Protein AF-A0A7V5L272-F1 (afdb_monomer)

Radius of gyration: 16.89 Å; Cα contacts (8 Å, |Δi|>4): 35; chains: 1; bounding box: 46×33×33 Å

Mean predicted aligned error: 4.76 Å

Structure (mmCIF, N/CA/C/O backbone):
data_AF-A0A7V5L272-F1
#
_entry.id   AF-A0A7V5L272-F1
#
loop_
_atom_site.group_PDB
_atom_site.id
_atom_site.type_symbol
_atom_site.label_atom_id
_atom_site.label_alt_id
_atom_site.label_comp_id
_atom_site.label_asym_id
_atom_site.label_entity_id
_atom_site.label_seq_id
_atom_site.pdbx_PDB_ins_code
_atom_site.Cartn_x
_atom_site.Cartn_y
_atom_site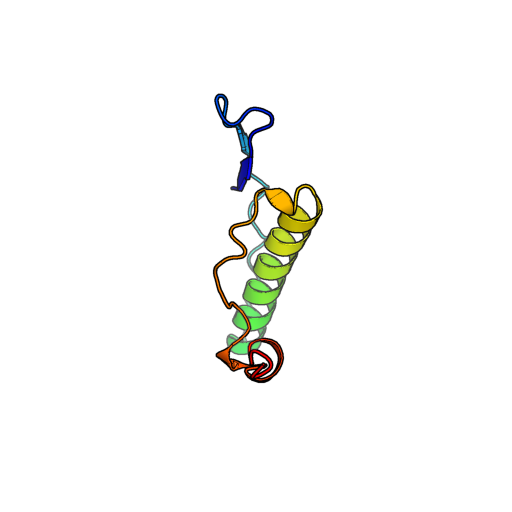.Cartn_z
_atom_site.occupancy
_atom_site.B_iso_or_equiv
_atom_site.auth_seq_id
_atom_site.auth_comp_id
_atom_site.auth_asym_id
_atom_site.auth_atom_id
_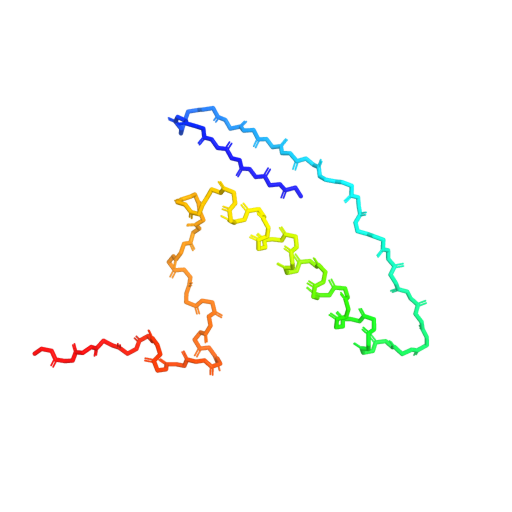atom_site.pdbx_PDB_model_num
ATOM 1 N N . ALA A 1 1 ? -3.323 7.392 -4.600 1.00 83.88 1 ALA A N 1
ATOM 2 C CA . ALA A 1 1 ? -2.525 7.491 -5.837 1.00 83.88 1 ALA A CA 1
ATOM 3 C C . ALA A 1 1 ? -1.436 6.429 -5.805 1.00 83.88 1 ALA A C 1
ATOM 5 O O . ALA A 1 1 ? -1.043 6.042 -4.709 1.00 83.88 1 ALA A O 1
ATOM 6 N N . TYR A 1 2 ? -0.972 5.961 -6.960 1.00 90.75 2 TYR A N 1
ATOM 7 C CA . TYR A 1 2 ? 0.191 5.075 -7.080 1.00 90.75 2 TYR A CA 1
ATOM 8 C C . TYR A 1 2 ? 1.179 5.647 -8.094 1.00 90.75 2 TYR A C 1
ATOM 10 O O . TYR A 1 2 ? 0.797 6.476 -8.920 1.00 90.75 2 TYR A O 1
ATOM 18 N N . ILE A 1 3 ? 2.434 5.214 -8.000 1.00 91.88 3 ILE A N 1
ATOM 19 C CA . ILE A 1 3 ? 3.508 5.601 -8.914 1.00 91.88 3 ILE A CA 1
ATOM 20 C C . ILE A 1 3 ? 4.019 4.331 -9.592 1.00 91.88 3 ILE A C 1
ATOM 22 O O . ILE A 1 3 ? 4.268 3.351 -8.893 1.00 91.88 3 ILE A O 1
ATOM 26 N N . SER A 1 4 ? 4.168 4.352 -10.915 1.00 92.00 4 SER A N 1
ATOM 27 C CA . SER A 1 4 ? 4.707 3.236 -11.709 1.00 92.00 4 SER A CA 1
ATOM 28 C C . SER A 1 4 ? 5.672 3.727 -12.792 1.00 92.00 4 SER A C 1
ATOM 30 O O . SER A 1 4 ? 5.625 4.898 -13.183 1.00 92.00 4 SER A O 1
ATOM 32 N N . THR A 1 5 ? 6.543 2.845 -13.292 1.00 92.62 5 THR A N 1
ATOM 33 C CA . THR A 1 5 ? 7.547 3.174 -14.321 1.00 92.62 5 THR A CA 1
ATOM 34 C C . THR A 1 5 ? 7.918 1.974 -15.190 1.00 92.62 5 THR A C 1
ATOM 36 O O . THR A 1 5 ? 8.229 0.903 -14.688 1.00 92.62 5 THR A O 1
ATOM 39 N N . ASP A 1 6 ? 7.947 2.112 -16.511 1.00 91.75 6 ASP A N 1
ATOM 40 C CA . ASP A 1 6 ? 8.335 0.990 -17.384 1.00 91.75 6 ASP A CA 1
ATOM 41 C C . ASP A 1 6 ? 9.844 0.910 -17.656 1.00 91.75 6 ASP A C 1
ATOM 43 O O . ASP A 1 6 ? 10.340 -0.148 -18.039 1.00 91.75 6 ASP A O 1
ATOM 47 N N . ASP A 1 7 ? 10.583 1.995 -17.411 1.00 93.38 7 ASP A N 1
ATOM 48 C CA . ASP A 1 7 ? 12.001 2.144 -17.767 1.00 93.38 7 ASP A CA 1
ATOM 49 C C . ASP A 1 7 ? 12.891 2.694 -16.633 1.00 93.38 7 ASP A C 1
ATOM 51 O O . ASP A 1 7 ? 14.093 2.882 -16.831 1.00 93.38 7 ASP A O 1
ATOM 55 N N . TYR A 1 8 ? 12.316 2.961 -15.454 1.00 90.25 8 TYR A N 1
ATOM 56 C CA . TYR A 1 8 ? 12.949 3.604 -14.293 1.00 90.25 8 TYR A CA 1
ATOM 57 C C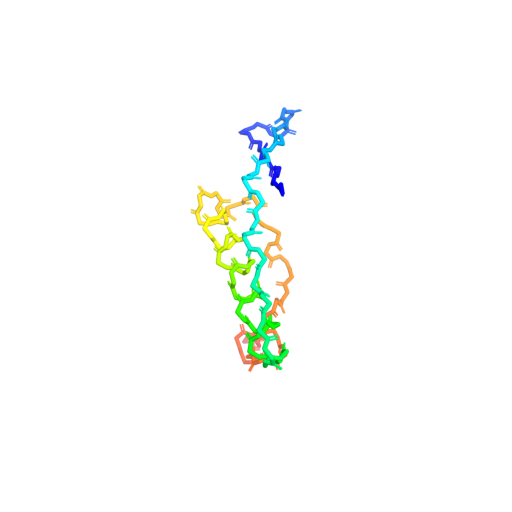 . TYR A 1 8 ? 13.486 5.025 -14.532 1.00 90.25 8 TYR A C 1
ATOM 59 O O . TYR A 1 8 ? 14.164 5.586 -13.665 1.00 90.25 8 TYR A O 1
ATOM 67 N N . GLN A 1 9 ? 13.152 5.633 -15.669 1.00 94.38 9 GLN A N 1
ATOM 68 C CA . GLN A 1 9 ? 13.520 7.000 -16.039 1.00 94.38 9 GLN A C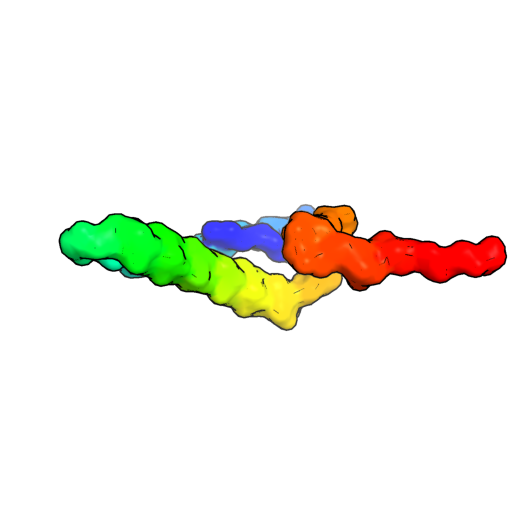A 1
ATOM 69 C C . GLN A 1 9 ? 12.293 7.913 -16.027 1.00 94.38 9 GLN A C 1
ATOM 71 O O . GLN A 1 9 ? 12.370 9.049 -15.559 1.00 94.38 9 GLN A O 1
ATOM 76 N N . ASN A 1 10 ? 11.150 7.398 -16.480 1.00 95.19 10 ASN A N 1
ATOM 77 C CA . ASN A 1 10 ? 9.878 8.101 -16.555 1.00 95.19 10 ASN A CA 1
ATOM 78 C C . ASN A 1 10 ? 8.883 7.506 -15.556 1.00 95.19 10 ASN A C 1
ATOM 80 O O . ASN A 1 10 ? 8.656 6.296 -15.534 1.00 95.19 10 ASN A O 1
ATOM 84 N N . TYR A 1 11 ? 8.258 8.357 -14.744 1.00 94.19 11 TYR A N 1
ATOM 85 C CA . TYR A 1 11 ? 7.340 7.935 -13.685 1.00 94.19 11 TYR A CA 1
ATOM 86 C C . TYR A 1 11 ? 5.947 8.503 -13.934 1.00 94.19 11 TYR A C 1
ATOM 88 O O . TYR A 1 11 ? 5.787 9.701 -14.161 1.00 94.19 11 TYR A O 1
ATOM 96 N N . THR A 1 12 ? 4.936 7.642 -13.852 1.00 93.94 12 THR A N 1
ATOM 97 C CA . THR A 1 12 ? 3.526 8.031 -13.944 1.00 93.94 12 THR A CA 1
ATOM 98 C C . THR A 1 12 ? 2.899 7.976 -12.564 1.00 93.94 12 THR A C 1
ATOM 100 O O . THR A 1 12 ? 3.019 6.966 -11.874 1.00 93.94 12 THR A O 1
ATOM 103 N N . ILE A 1 13 ? 2.217 9.053 -12.172 1.00 94.75 13 ILE A N 1
ATOM 104 C CA . ILE A 1 13 ? 1.394 9.091 -10.964 1.00 94.75 13 ILE A CA 1
ATOM 105 C C . ILE A 1 13 ? -0.064 8.989 -11.384 1.00 94.75 13 ILE A C 1
ATOM 107 O O . ILE A 1 13 ? -0.572 9.863 -12.086 1.00 94.75 13 ILE A O 1
ATOM 111 N N . THR A 1 14 ? -0.752 7.965 -10.902 1.00 92.19 14 THR A N 1
ATOM 112 C CA . THR A 1 14 ? -2.171 7.772 -11.191 1.00 92.19 14 THR A CA 1
ATOM 113 C C . THR A 1 14 ? -2.998 7.994 -9.935 1.00 92.19 14 THR A C 1
ATOM 115 O O . THR A 1 14 ? -2.732 7.438 -8.860 1.00 92.19 14 THR A O 1
ATOM 118 N N . PHE A 1 15 ? -4.040 8.804 -10.085 1.00 92.50 15 PHE A N 1
ATOM 119 C CA . PHE A 1 15 ? -5.034 9.079 -9.060 1.00 92.50 15 PHE A CA 1
ATOM 120 C C . PHE A 1 15 ? -6.277 8.245 -9.349 1.00 92.50 15 PHE A C 1
ATOM 122 O O . PHE A 1 15 ? -6.791 8.256 -10.462 1.00 92.50 15 PHE A O 1
ATOM 129 N N . TYR A 1 16 ? -6.727 7.504 -8.343 1.00 87.31 16 TYR A N 1
A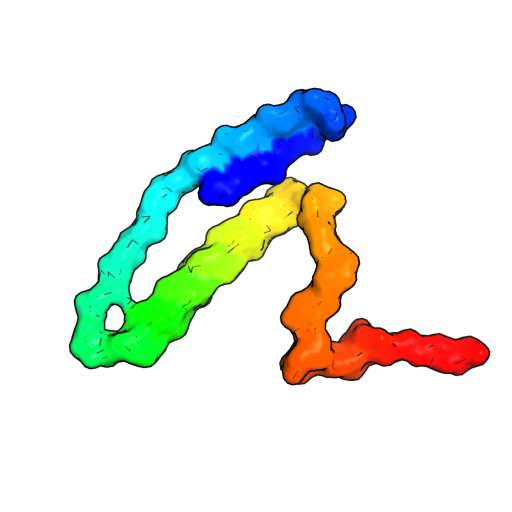TOM 130 C CA . TYR A 1 16 ? -7.986 6.776 -8.398 1.00 87.31 16 TYR A CA 1
ATOM 131 C C . TYR A 1 16 ? -9.102 7.626 -7.814 1.00 87.31 16 TYR A C 1
ATOM 133 O O . TYR A 1 16 ? -8.837 8.562 -7.051 1.00 87.31 16 TYR A O 1
ATOM 141 N N . GLU A 1 17 ? -10.332 7.232 -8.124 1.00 90.81 17 GLU A N 1
ATOM 142 C CA . GLU A 1 17 ? -11.505 7.757 -7.442 1.00 90.81 17 GLU A CA 1
ATOM 143 C C . GLU A 1 17 ? -11.350 7.647 -5.917 1.00 90.81 17 GLU A C 1
ATOM 145 O O . GLU A 1 17 ? -10.793 6.658 -5.414 1.00 90.81 17 GLU A O 1
ATOM 150 N N . PRO A 1 18 ? -11.826 8.650 -5.162 1.00 90.75 18 PRO A N 1
ATOM 151 C CA . PRO A 1 18 ? -11.855 8.573 -3.714 1.00 90.75 18 PRO A CA 1
ATOM 152 C C . PRO A 1 18 ? -12.627 7.337 -3.252 1.00 90.75 18 PRO A C 1
ATOM 154 O O . PRO A 1 18 ? -13.693 7.011 -3.776 1.00 90.75 18 PRO A O 1
ATOM 157 N N . LEU A 1 19 ? -12.111 6.671 -2.220 1.00 89.25 19 LEU A N 1
ATOM 158 C CA . LEU A 1 19 ? -12.869 5.624 -1.550 1.00 89.25 19 LEU A CA 1
ATOM 159 C C . LEU A 1 19 ? -14.151 6.224 -0.950 1.00 89.25 19 LEU A C 1
ATOM 161 O O . LEU A 1 19 ? -14.063 7.237 -0.248 1.00 89.25 19 LEU A O 1
ATOM 165 N N . PRO A 1 20 ? -15.327 5.614 -1.184 1.00 87.38 20 PRO A N 1
ATOM 166 C CA . PRO A 1 20 ? -16.556 6.067 -0.558 1.00 87.38 20 PRO A CA 1
ATOM 167 C C . PRO A 1 20 ? -16.434 5.904 0.956 1.00 87.38 20 PRO A C 1
ATOM 169 O O . PRO A 1 20 ? -16.109 4.828 1.459 1.00 87.38 20 PRO A O 1
ATOM 172 N N . PHE A 1 21 ? -16.680 6.989 1.685 1.00 87.62 21 PHE A N 1
ATOM 173 C CA . PHE A 1 21 ? -16.583 6.990 3.136 1.00 87.62 21 PHE A CA 1
ATOM 174 C C . PHE A 1 21 ? -17.823 6.336 3.751 1.00 87.62 21 PHE A C 1
ATOM 176 O O . PHE A 1 21 ? -18.944 6.804 3.546 1.00 87.62 21 PHE A O 1
ATOM 183 N N . ILE A 1 22 ? -17.612 5.266 4.517 1.00 91.31 22 ILE A N 1
ATOM 184 C CA . ILE A 1 22 ? -18.662 4.617 5.305 1.00 91.31 22 ILE A CA 1
ATOM 185 C C . ILE A 1 22 ? -18.635 5.210 6.710 1.00 91.31 22 ILE A C 1
ATOM 187 O O . ILE A 1 22 ? -17.585 5.262 7.349 1.00 91.31 22 ILE A O 1
ATOM 191 N N . LYS A 1 23 ? -19.801 5.667 7.169 1.00 93.88 23 LYS A N 1
ATOM 192 C CA . LYS A 1 23 ? -20.007 6.134 8.536 1.00 93.88 23 LYS A CA 1
ATOM 193 C C . LYS A 1 23 ? -21.339 5.630 9.059 1.00 93.88 23 LYS A C 1
ATOM 195 O O . LYS A 1 23 ? -22.394 6.041 8.577 1.00 93.88 23 LYS A O 1
ATOM 200 N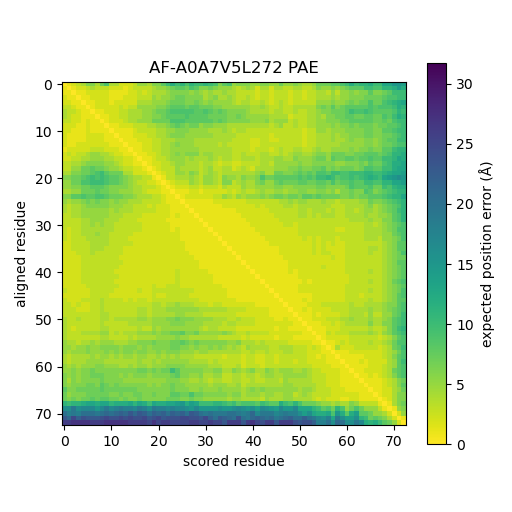 N . THR A 1 24 ? -21.264 4.775 10.060 1.00 95.50 24 THR A N 1
ATOM 201 C CA . THR A 1 24 ? -22.388 4.200 10.784 1.00 95.50 24 THR A CA 1
ATOM 202 C C . THR A 1 24 ? -22.281 4.564 12.270 1.00 95.50 24 THR A C 1
ATOM 204 O O . THR A 1 24 ? -21.483 5.419 12.669 1.00 95.50 24 THR A O 1
ATOM 207 N N . GLU A 1 25 ? -23.134 3.973 13.104 1.00 97.25 25 GLU A N 1
ATOM 208 C CA . GLU A 1 25 ? -23.014 4.088 14.563 1.00 97.25 25 GLU A CA 1
ATOM 209 C C . GLU A 1 25 ? -21.920 3.163 15.126 1.00 97.25 25 GLU A C 1
ATOM 211 O O . GLU A 1 25 ? -21.379 3.436 16.201 1.00 97.25 25 GLU A O 1
ATOM 216 N N . ASP A 1 26 ? -21.543 2.115 14.384 1.00 97.44 26 ASP A N 1
ATOM 217 C CA . ASP A 1 26 ? -20.479 1.179 14.745 1.00 97.44 26 ASP A CA 1
ATOM 218 C C . ASP A 1 26 ? -19.139 1.623 14.144 1.00 97.44 26 ASP A C 1
ATOM 220 O O . ASP A 1 26 ? -18.742 1.255 13.035 1.00 97.44 26 ASP A O 1
ATOM 224 N N . LYS A 1 27 ? -18.414 2.422 14.926 1.00 96.50 27 LYS A N 1
ATOM 225 C CA . LYS A 1 27 ? -17.114 2.971 14.527 1.00 96.50 27 LYS A CA 1
ATOM 226 C C . LYS A 1 27 ? -16.055 1.900 14.275 1.00 96.50 27 LYS A C 1
ATOM 228 O O . LYS A 1 27 ? -15.199 2.106 13.420 1.00 96.50 27 LYS A O 1
ATOM 233 N N . GLU A 1 28 ? -16.075 0.792 15.014 1.00 97.56 28 GLU A N 1
ATOM 234 C CA . GLU A 1 28 ? -15.069 -0.265 14.851 1.00 97.56 28 GLU A CA 1
ATOM 235 C C . GLU A 1 28 ? -15.280 -0.993 13.521 1.00 97.56 28 GLU A C 1
ATOM 237 O O . GLU A 1 28 ? -14.327 -1.217 12.768 1.00 97.56 28 GLU A O 1
ATOM 242 N N . SER A 1 29 ? -16.540 -1.279 13.183 1.00 96.81 29 SER A N 1
ATOM 243 C CA . SER A 1 29 ? -16.911 -1.844 11.883 1.00 96.81 29 SER A CA 1
ATOM 244 C C . SER A 1 29 ? -16.556 -0.910 10.722 1.00 96.81 29 SER A C 1
ATOM 246 O O . SER A 1 29 ? -16.005 -1.361 9.710 1.00 96.81 29 SER A O 1
ATOM 248 N N . ASP A 1 30 ? -16.785 0.398 10.875 1.00 96.69 30 ASP A N 1
ATOM 249 C CA . ASP A 1 30 ? -16.398 1.393 9.871 1.00 96.69 30 ASP A CA 1
ATOM 250 C C . ASP A 1 30 ? -14.876 1.403 9.652 1.00 96.69 30 ASP A C 1
ATOM 252 O O . ASP A 1 30 ? -14.411 1.343 8.510 1.00 96.69 30 ASP A O 1
ATOM 256 N N . ILE A 1 31 ? -14.084 1.430 10.734 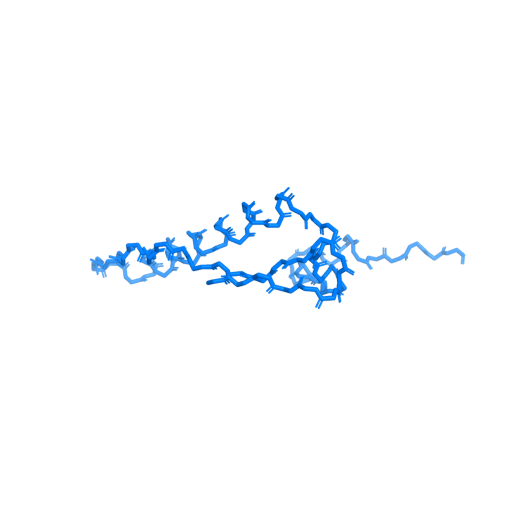1.00 96.19 31 ILE A N 1
ATOM 257 C CA . ILE A 1 31 ? -12.613 1.415 10.670 1.00 96.19 31 ILE A CA 1
ATOM 258 C C . ILE A 1 31 ? -12.118 0.149 9.971 1.00 96.19 31 ILE A C 1
ATOM 260 O O . ILE A 1 31 ? -11.263 0.233 9.081 1.00 96.19 31 ILE A O 1
ATOM 264 N N . LEU A 1 32 ? -12.655 -1.015 10.341 1.00 96.44 32 LEU A N 1
ATOM 265 C CA . LEU A 1 32 ? -12.284 -2.289 9.733 1.00 96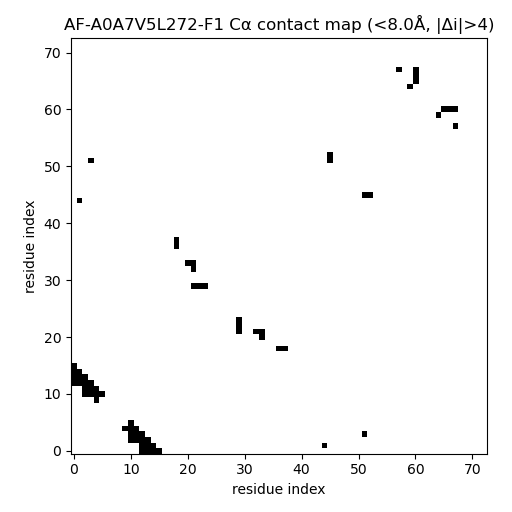.44 32 LEU A CA 1
ATOM 266 C C . LEU A 1 32 ? -12.615 -2.302 8.236 1.00 96.44 32 LEU A C 1
ATOM 268 O O . LEU A 1 32 ? -11.752 -2.618 7.415 1.00 96.44 32 LEU A O 1
ATOM 272 N N . SER A 1 33 ? -13.835 -1.901 7.876 1.00 96.06 33 SER A N 1
ATOM 273 C CA . SER A 1 33 ? -14.318 -1.886 6.492 1.00 96.06 33 SER A CA 1
ATOM 274 C C . SER A 1 33 ? -13.503 -0.933 5.617 1.00 96.06 33 SER A C 1
ATOM 276 O O . SER A 1 33 ? -13.077 -1.299 4.519 1.00 96.06 33 SER A O 1
ATOM 278 N N . MET A 1 34 ? -13.209 0.270 6.119 1.00 96.19 34 MET A N 1
ATOM 279 C CA . MET A 1 34 ? -12.377 1.252 5.420 1.00 96.19 34 MET A CA 1
ATOM 280 C C . MET A 1 34 ? -10.930 0.787 5.269 1.00 96.19 34 MET A C 1
ATOM 282 O O . MET A 1 34 ? -10.354 0.917 4.188 1.00 96.19 34 MET A O 1
ATOM 286 N N . THR A 1 35 ? -10.351 0.186 6.310 1.00 95.62 35 THR A N 1
ATOM 287 C CA . THR A 1 35 ? -8.985 -0.356 6.255 1.00 95.62 35 THR A CA 1
ATOM 288 C C . THR A 1 35 ? -8.890 -1.511 5.257 1.00 95.62 35 THR A C 1
ATOM 290 O O . THR A 1 35 ? -7.950 -1.570 4.462 1.00 95.62 35 THR A O 1
ATOM 293 N N . GLN A 1 36 ? -9.882 -2.403 5.237 1.00 96.19 36 GLN A N 1
ATOM 294 C CA . GLN A 1 36 ? -9.932 -3.527 4.305 1.00 96.19 36 GLN A CA 1
ATOM 295 C C . GLN A 1 36 ? -10.096 -3.065 2.851 1.00 96.19 36 GLN A C 1
ATOM 297 O O . GLN A 1 36 ? -9.443 -3.615 1.960 1.00 96.19 36 GLN A O 1
ATOM 302 N N . ALA A 1 37 ? -10.916 -2.039 2.600 1.00 95.00 37 ALA A N 1
ATOM 303 C CA . ALA A 1 37 ? -11.070 -1.451 1.271 1.00 95.00 37 ALA A CA 1
ATOM 304 C C . ALA A 1 37 ? -9.752 -0.842 0.760 1.00 95.00 37 ALA A C 1
ATOM 306 O O . ALA A 1 37 ? -9.351 -1.096 -0.376 1.00 95.00 37 ALA A O 1
ATOM 307 N N . GLN A 1 38 ? -9.030 -0.109 1.616 1.00 95.00 38 GLN A N 1
ATOM 308 C CA . GLN A 1 38 ? -7.704 0.427 1.283 1.00 95.00 38 GLN A CA 1
ATOM 309 C C . GLN A 1 38 ? -6.693 -0.687 0.985 1.00 95.00 38 GLN A C 1
ATOM 311 O O . GLN A 1 38 ? -5.971 -0.618 -0.011 1.00 95.00 38 GLN A O 1
ATOM 316 N N . ALA A 1 39 ? -6.661 -1.732 1.819 1.00 94.88 39 ALA A N 1
ATOM 317 C CA . ALA A 1 39 ? -5.778 -2.877 1.621 1.00 94.88 39 ALA A CA 1
ATOM 318 C C . ALA A 1 39 ? -6.062 -3.596 0.295 1.00 94.88 39 ALA A C 1
ATOM 320 O O . ALA A 1 39 ? -5.121 -3.948 -0.413 1.00 94.88 39 ALA A O 1
ATOM 321 N N . LYS A 1 40 ? -7.342 -3.749 -0.069 1.00 94.94 40 LYS A N 1
ATOM 322 C CA . LYS A 1 40 ? -7.753 -4.366 -1.333 1.00 94.94 40 LYS A CA 1
ATOM 323 C C . LYS A 1 40 ? -7.291 -3.564 -2.551 1.00 94.94 40 LYS A C 1
ATOM 325 O O . LYS A 1 40 ? -6.727 -4.148 -3.468 1.00 94.94 40 LYS A O 1
ATOM 330 N N . ILE A 1 41 ? -7.464 -2.241 -2.546 1.00 93.62 41 ILE A N 1
ATOM 331 C CA . ILE A 1 41 ? -6.973 -1.389 -3.644 1.00 93.62 41 ILE A CA 1
ATOM 332 C C . ILE A 1 41 ? -5.455 -1.519 -3.791 1.00 93.62 41 ILE A C 1
ATOM 334 O O . ILE A 1 41 ? -4.949 -1.670 -4.900 1.00 93.62 41 ILE A O 1
ATOM 338 N N . MET A 1 42 ? -4.722 -1.479 -2.677 1.00 93.31 42 MET A N 1
ATOM 339 C CA . MET A 1 42 ? -3.270 -1.648 -2.694 1.00 93.31 42 MET A CA 1
ATOM 340 C C . MET A 1 42 ? -2.868 -3.019 -3.256 1.00 93.31 42 MET A C 1
ATOM 342 O O . MET A 1 42 ? -1.962 -3.090 -4.081 1.00 93.31 42 MET A O 1
ATOM 346 N N . GLU A 1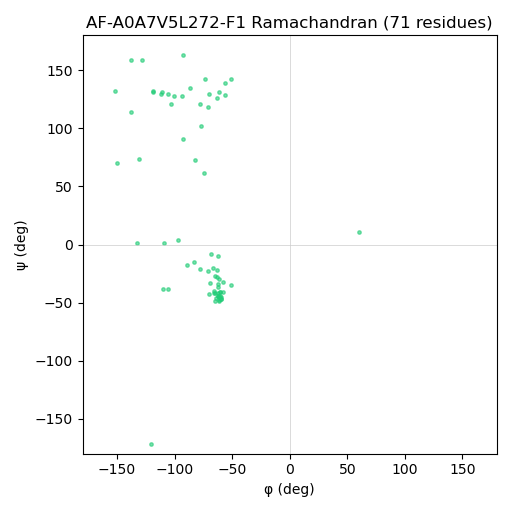 43 ? -3.545 -4.095 -2.850 1.00 95.44 43 GLU A N 1
ATOM 347 C CA . GLU A 1 43 ? -3.316 -5.440 -3.382 1.00 95.44 43 GLU A CA 1
ATOM 348 C C . GLU A 1 43 ? -3.558 -5.508 -4.894 1.00 95.44 43 GLU A C 1
ATOM 350 O O . GLU A 1 43 ? -2.716 -6.037 -5.622 1.00 95.44 43 GLU A O 1
ATOM 355 N N . ASP A 1 44 ? -4.674 -4.951 -5.367 1.00 94.12 44 ASP A N 1
ATOM 356 C CA . ASP A 1 44 ? -5.034 -4.952 -6.783 1.00 94.12 44 ASP A CA 1
ATOM 357 C C . ASP A 1 44 ? -3.953 -4.224 -7.613 1.00 94.12 44 ASP A C 1
ATOM 359 O O . ASP A 1 44 ? -3.518 -4.746 -8.639 1.00 94.12 44 ASP A O 1
ATOM 363 N N . VAL A 1 45 ? -3.410 -3.098 -7.123 1.00 92.94 45 VAL A N 1
ATOM 364 C CA . VAL A 1 45 ? -2.278 -2.390 -7.759 1.00 92.94 45 VAL A CA 1
ATOM 365 C C . VAL A 1 45 ? -1.004 -3.234 -7.755 1.00 92.94 45 VAL A C 1
ATOM 367 O O . VAL A 1 45 ? -0.381 -3.394 -8.803 1.00 92.94 45 VAL A O 1
ATOM 370 N N . ILE A 1 46 ? -0.626 -3.819 -6.614 1.00 94.19 46 ILE A N 1
ATOM 371 C CA . ILE A 1 46 ? 0.575 -4.666 -6.512 1.00 94.19 46 ILE A CA 1
ATOM 372 C C . ILE A 1 46 ? 0.494 -5.835 -7.497 1.00 94.19 46 ILE A C 1
ATOM 374 O O . ILE A 1 46 ? 1.483 -6.155 -8.152 1.00 94.19 46 ILE A O 1
ATOM 378 N N . ARG A 1 47 ? -0.683 -6.453 -7.651 1.00 95.69 47 ARG A N 1
ATOM 379 C CA . ARG A 1 47 ? -0.899 -7.571 -8.581 1.00 95.69 47 ARG A CA 1
ATOM 380 C C . ARG A 1 47 ? -0.688 -7.187 -10.047 1.00 95.69 47 ARG A C 1
ATOM 382 O O . ARG A 1 47 ? -0.289 -8.054 -10.820 1.00 95.69 47 ARG A O 1
ATOM 389 N N . THR A 1 48 ? -0.905 -5.926 -10.436 1.00 93.19 48 THR A N 1
ATOM 390 C CA . THR A 1 48 ? -0.640 -5.481 -11.820 1.00 93.19 48 THR A CA 1
ATOM 391 C C . THR A 1 48 ? 0.848 -5.436 -12.161 1.00 93.19 48 THR A C 1
ATOM 393 O O . THR A 1 48 ? 1.215 -5.725 -13.299 1.00 93.19 48 THR A O 1
ATOM 396 N N . LYS A 1 49 ? 1.716 -5.113 -11.191 1.00 92.12 49 LYS A N 1
ATOM 397 C CA . LYS A 1 49 ? 3.165 -5.008 -11.407 1.00 92.12 49 LYS A CA 1
ATOM 398 C C . LYS A 1 49 ? 3.955 -5.356 -10.139 1.00 92.12 49 LYS A C 1
ATOM 400 O O . LYS A 1 49 ? 4.589 -4.493 -9.532 1.00 92.12 49 LYS A O 1
ATOM 405 N N . PRO A 1 50 ? 3.967 -6.637 -9.730 1.00 93.88 50 PRO A N 1
ATOM 406 C CA . PRO A 1 50 ? 4.501 -7.038 -8.429 1.00 93.88 50 PRO A CA 1
ATOM 407 C C . PRO A 1 50 ? 5.988 -6.713 -8.273 1.00 93.88 50 PRO A C 1
ATOM 409 O O . PRO A 1 50 ? 6.426 -6.419 -7.168 1.00 93.88 50 PRO A O 1
ATOM 412 N N . ASN A 1 51 ? 6.763 -6.702 -9.358 1.00 91.00 51 ASN A N 1
ATOM 413 C CA . ASN A 1 51 ? 8.201 -6.417 -9.318 1.00 91.00 51 ASN A CA 1
ATOM 414 C C . ASN A 1 51 ? 8.541 -4.973 -8.901 1.00 91.00 51 ASN A C 1
ATOM 416 O O . ASN A 1 51 ? 9.664 -4.727 -8.473 1.00 91.00 51 ASN A O 1
ATOM 420 N N . GLU A 1 52 ? 7.603 -4.025 -9.011 1.00 90.31 52 GLU A N 1
ATOM 421 C CA . GLU A 1 52 ? 7.795 -2.641 -8.544 1.00 90.31 52 GLU A CA 1
ATOM 422 C C . GLU A 1 52 ? 7.515 -2.467 -7.050 1.00 90.31 52 GLU A C 1
ATOM 424 O O . GLU A 1 52 ? 7.879 -1.449 -6.458 1.00 90.31 52 GLU A O 1
ATOM 429 N N . TRP A 1 53 ? 6.862 -3.443 -6.417 1.00 92.31 53 TRP A N 1
ATOM 430 C CA . TRP A 1 53 ? 6.554 -3.347 -5.003 1.00 92.31 53 TRP A CA 1
ATOM 431 C C . TRP A 1 53 ? 7.803 -3.547 -4.144 1.00 92.31 53 TRP A C 1
ATOM 433 O O . TRP A 1 53 ? 8.666 -4.387 -4.406 1.00 92.31 53 TRP A O 1
ATOM 443 N N . PHE A 1 54 ? 7.884 -2.793 -3.053 1.00 89.81 54 PHE A N 1
ATOM 444 C CA . PHE A 1 54 ? 9.039 -2.795 -2.168 1.00 89.81 54 PHE A CA 1
ATOM 445 C C . PHE A 1 54 ? 8.981 -3.971 -1.168 1.00 89.81 54 PHE A C 1
ATOM 447 O O . PHE A 1 54 ? 8.737 -3.807 0.029 1.00 89.81 54 PHE A O 1
ATOM 454 N N . TRP A 1 55 ? 9.210 -5.192 -1.671 1.00 91.06 55 TRP A N 1
ATOM 455 C CA . TRP A 1 55 ? 9.087 -6.468 -0.935 1.00 91.06 55 TRP A CA 1
ATOM 456 C C . TRP A 1 55 ? 10.033 -6.648 0.258 1.00 91.06 55 TRP A C 1
ATOM 458 O O . TRP A 1 55 ? 9.873 -7.584 1.039 1.00 91.06 55 TRP A O 1
ATOM 468 N N . VAL A 1 56 ? 11.016 -5.763 0.434 1.00 91.44 56 VAL A N 1
ATOM 469 C CA . VAL A 1 56 ? 11.968 -5.830 1.556 1.00 91.44 56 VAL A CA 1
ATOM 470 C C . VAL A 1 56 ? 11.286 -5.654 2.918 1.00 91.44 56 VAL A C 1
ATOM 472 O O . VAL A 1 56 ? 11.812 -6.091 3.946 1.00 91.44 56 VAL A O 1
ATOM 475 N N . HIS A 1 57 ? 10.099 -5.043 2.947 1.00 90.12 57 HIS A N 1
ATOM 476 C CA . HIS A 1 57 ? 9.295 -4.946 4.154 1.00 90.12 57 HIS A CA 1
ATOM 477 C C . HIS A 1 57 ? 8.713 -6.310 4.531 1.00 90.12 57 HIS A C 1
ATOM 479 O O . HIS A 1 57 ? 7.862 -6.863 3.838 1.00 90.12 57 HIS A O 1
ATOM 485 N N . LYS A 1 58 ? 9.089 -6.817 5.709 1.00 91.81 58 LYS A N 1
ATOM 486 C CA . LYS A 1 58 ? 8.506 -8.026 6.313 1.00 91.81 58 LYS A CA 1
ATOM 487 C C . LYS A 1 58 ? 7.104 -7.755 6.873 1.00 91.81 58 LYS A C 1
ATOM 489 O O . LYS A 1 58 ? 6.882 -7.850 8.081 1.00 91.81 58 LYS A O 1
ATOM 494 N N . ARG A 1 59 ? 6.168 -7.366 6.000 1.00 92.69 59 ARG A N 1
ATOM 495 C CA . ARG A 1 59 ? 4.834 -6.837 6.340 1.00 92.69 59 ARG A CA 1
ATOM 496 C C . ARG A 1 59 ? 4.065 -7.719 7.321 1.00 92.69 59 ARG A C 1
ATOM 498 O O . ARG A 1 59 ? 3.357 -7.197 8.178 1.00 92.69 59 ARG A O 1
ATOM 505 N N . TRP A 1 60 ? 4.238 -9.031 7.205 1.00 94.00 60 TRP A N 1
ATOM 506 C CA . TRP A 1 60 ? 3.493 -10.030 7.966 1.00 94.00 60 TRP A CA 1
ATOM 507 C C . TRP A 1 60 ? 4.217 -10.560 9.208 1.00 94.00 60 TRP A C 1
ATOM 509 O O . TRP A 1 60 ? 3.688 -11.436 9.877 1.00 94.00 60 TRP A O 1
ATOM 519 N N . LYS A 1 61 ? 5.406 -10.046 9.552 1.00 94.31 61 LYS A N 1
ATOM 520 C CA . LYS A 1 61 ? 6.244 -10.597 10.637 1.00 94.31 61 LYS A CA 1
ATOM 521 C C . LYS A 1 61 ? 5.547 -10.640 12.000 1.00 94.31 61 LYS A C 1
ATOM 523 O O . LYS A 1 61 ? 5.844 -11.523 12.794 1.00 94.31 61 LYS A O 1
ATOM 528 N N . GLY A 1 62 ? 4.661 -9.684 12.276 1.00 94.62 62 GLY A N 1
ATOM 529 C CA . GLY A 1 62 ? 3.907 -9.639 13.532 1.00 94.62 62 GLY A CA 1
ATOM 530 C C . GLY A 1 62 ? 2.835 -10.725 13.656 1.00 94.62 62 GLY A C 1
ATOM 531 O O . GLY A 1 62 ? 2.467 -11.065 14.772 1.00 94.62 62 GLY A O 1
ATOM 532 N N . PHE A 1 63 ? 2.360 -11.270 12.531 1.00 95.06 63 PHE A N 1
ATOM 533 C CA . PHE A 1 63 ? 1.292 -12.275 12.488 1.00 95.06 63 PHE A CA 1
ATOM 534 C C . PHE A 1 63 ? 1.828 -13.675 12.174 1.00 95.06 63 PHE A C 1
ATOM 536 O O . PHE A 1 63 ? 1.372 -14.646 12.762 1.00 95.06 63 PHE A O 1
ATOM 543 N N . TYR A 1 64 ? 2.820 -13.749 11.286 1.00 94.94 64 TYR A N 1
ATOM 544 C CA . TYR A 1 64 ? 3.430 -14.982 10.791 1.00 94.94 64 TYR A CA 1
ATOM 545 C C . TYR A 1 64 ? 4.959 -14.858 10.885 1.00 94.94 64 TYR A C 1
ATOM 547 O O . TYR A 1 64 ? 5.628 -14.579 9.888 1.00 94.94 64 TYR A O 1
ATOM 555 N N . PRO A 1 65 ? 5.569 -14.926 12.079 1.00 93.19 65 PRO A N 1
ATOM 556 C CA . PRO A 1 65 ? 7.024 -14.855 12.213 1.00 93.19 65 PRO A CA 1
ATOM 557 C C . PRO A 1 65 ? 7.749 -16.048 11.562 1.00 93.19 65 PRO A C 1
ATOM 559 O O . PRO A 1 65 ? 8.895 -15.903 11.131 1.00 93.19 65 PRO A O 1
ATOM 562 N N . GLU A 1 66 ? 7.097 -17.206 11.471 1.00 93.69 66 GLU A N 1
ATOM 563 C CA . GLU A 1 66 ? 7.619 -18.464 10.933 1.00 93.69 66 GLU A CA 1
ATOM 564 C C . GLU A 1 66 ? 8.003 -18.387 9.454 1.00 93.69 66 GLU A C 1
ATOM 566 O O . GLU A 1 66 ? 9.060 -18.893 9.090 1.00 93.69 66 GLU A O 1
ATOM 571 N N . ILE A 1 67 ? 7.256 -17.650 8.622 1.00 92.12 67 ILE A N 1
ATOM 572 C CA . ILE A 1 67 ? 7.578 -17.500 7.188 1.00 92.12 67 ILE A CA 1
ATOM 573 C C . ILE A 1 67 ? 8.857 -16.680 6.936 1.00 92.12 67 ILE A C 1
ATOM 575 O O . ILE A 1 67 ? 9.315 -16.569 5.802 1.00 92.12 67 ILE A O 1
ATOM 579 N N . TYR A 1 68 ? 9.425 -16.060 7.978 1.00 90.88 68 TYR A N 1
ATOM 580 C CA . TYR A 1 68 ? 10.658 -15.270 7.901 1.00 90.88 68 TYR A CA 1
ATOM 581 C C . TYR A 1 68 ? 11.857 -15.938 8.574 1.00 90.88 68 TYR A C 1
ATOM 583 O O . TYR A 1 68 ? 12.931 -15.320 8.631 1.00 90.88 68 TYR A O 1
ATOM 591 N N . GLN A 1 69 ? 11.683 -17.139 9.127 1.00 87.88 69 GLN A N 1
ATOM 592 C CA . GLN A 1 69 ? 12.787 -17.913 9.677 1.00 87.88 69 GLN A CA 1
ATOM 593 C C . GLN A 1 69 ? 13.660 -18.388 8.513 1.00 87.88 69 GLN A C 1
ATOM 595 O O . GLN A 1 69 ? 13.158 -18.880 7.508 1.00 87.88 69 GLN A O 1
ATOM 600 N N . ARG A 1 70 ? 14.974 -18.163 8.606 1.00 81.94 70 ARG A N 1
ATOM 601 C CA . ARG A 1 70 ? 15.920 -18.729 7.640 1.00 81.94 70 ARG A CA 1
ATOM 602 C C . ARG A 1 70 ? 16.302 -20.115 8.125 1.00 81.94 70 ARG A C 1
ATOM 604 O O . ARG A 1 70 ? 16.632 -20.254 9.306 1.00 81.94 70 ARG A O 1
ATOM 611 N N . ASP A 1 71 ? 16.313 -21.084 7.218 1.00 74.00 71 ASP A N 1
ATOM 612 C CA . ASP A 1 71 ? 16.931 -22.374 7.492 1.00 74.00 71 ASP A CA 1
ATOM 613 C C . ASP A 1 71 ? 18.387 -22.141 7.893 1.00 74.00 71 ASP A C 1
ATOM 615 O O . ASP A 1 71 ? 19.131 -21.400 7.242 1.00 74.00 71 ASP A O 1
ATOM 619 N N . LYS A 1 72 ? 18.775 -22.723 9.025 1.00 62.12 72 LYS A N 1
ATOM 620 C CA . LYS A 1 72 ? 20.173 -22.750 9.440 1.00 62.12 72 LYS A CA 1
ATOM 621 C C . LYS A 1 72 ? 20.856 -23.825 8.595 1.00 62.12 72 LYS A C 1
ATOM 623 O O . LYS A 1 72 ? 20.654 -25.004 8.869 1.00 62.12 72 LYS A O 1
ATOM 628 N N . SER A 1 73 ? 21.590 -23.412 7.560 1.00 55.53 73 SER A N 1
ATOM 629 C CA . SER A 1 73 ? 22.555 -24.275 6.863 1.00 55.53 73 SER A CA 1
ATOM 630 C C . SER A 1 73 ? 23.743 -24.586 7.761 1.00 55.53 73 SER A C 1
ATOM 632 O O . SER A 1 73 ? 24.241 -23.604 8.365 1.00 55.53 73 SER A O 1
#

Solvent-accessible surface area (backbone atoms only — not comparable to full-atom values): 4876 Å² total; per-residue (Å²): 111,53,77,51,57,95,75,84,80,57,76,48,76,48,78,68,81,80,80,83,83,72,84,67,92,52,60,66,60,31,52,52,54,53,51,50,53,54,52,49,55,52,48,57,55,37,69,76,47,56,88,76,50,76,72,87,56,69,83,52,45,91,83,48,51,70,86,70,62,73,84,85,126

pLDDT: mean 91.77, std 6.67, range [55.53, 97.56]

Foldseek 3Di:
DDWDDDPVPDIDDDDDDDDDQDDDPPPVVSVVVVVVVVVVVVVVVCVVPVVPDPVVDPPCCVPCVPVVDDPDD

Secondary structure (DSSP, 8-state):
-EEE-SSSSS-EEEPPPPPPPP--S-HHHHHHHHHHHHHHHHHHHHHH-GGGS-TTS-TTTTT-SGGGPPP--

Sequence (73 aa):
AYISTDDYQNYTITFYEPLPFIKTEDKESDILSMTQAQAKIMEDVIRTKPNEWFWVHKRWKGFYPEIYQRDKS